Protein AF-A0A0S6XA02-F1 (afdb_monomer_lite)

Structure (mmCIF, N/CA/C/O backbone):
data_AF-A0A0S6XA02-F1
#
_entry.id   AF-A0A0S6XA02-F1
#
loop_
_atom_site.group_PDB
_atom_site.id
_atom_site.type_symbol
_atom_site.label_atom_id
_atom_site.label_alt_id
_atom_site.label_comp_id
_atom_site.label_asym_id
_atom_site.label_entity_id
_atom_site.label_seq_id
_atom_site.pdbx_PDB_ins_code
_atom_site.Cartn_x
_atom_site.Cartn_y
_atom_site.Cartn_z
_atom_site.occupancy
_atom_site.B_iso_or_equiv
_atom_site.auth_seq_id
_atom_site.auth_comp_id
_atom_site.auth_asym_id
_atom_site.auth_atom_id
_atom_site.pdbx_PDB_model_num
ATOM 1 N N . MET A 1 1 ? 25.444 -24.408 20.834 1.00 37.69 1 MET A N 1
ATOM 2 C CA . MET A 1 1 ? 25.645 -23.485 19.698 1.00 37.69 1 MET A CA 1
ATOM 3 C C . MET A 1 1 ? 24.433 -23.598 18.796 1.00 37.69 1 MET A C 1
ATOM 5 O O . MET A 1 1 ? 24.347 -24.532 18.015 1.00 37.69 1 MET A O 1
ATOM 9 N N . THR A 1 2 ? 23.459 -22.716 18.973 1.00 39.09 2 THR A N 1
ATOM 10 C CA . THR A 1 2 ? 22.322 -22.563 18.062 1.00 39.09 2 THR A CA 1
ATOM 11 C C . THR A 1 2 ? 22.781 -21.624 16.956 1.00 39.09 2 THR A C 1
ATOM 13 O O . THR A 1 2 ? 23.058 -20.455 17.209 1.00 39.09 2 THR A O 1
ATOM 16 N N . THR A 1 3 ? 22.950 -22.144 15.745 1.00 41.34 3 THR A N 1
ATOM 17 C CA . THR A 1 3 ? 23.203 -21.323 14.562 1.00 41.34 3 THR A CA 1
ATOM 18 C C . THR A 1 3 ? 21.947 -20.506 14.289 1.00 41.34 3 THR A C 1
ATOM 20 O O . THR A 1 3 ? 20.919 -21.066 13.910 1.00 41.34 3 THR A O 1
ATOM 23 N N . ALA A 1 4 ? 22.010 -19.194 14.512 1.00 45.28 4 ALA A N 1
ATOM 24 C CA . ALA A 1 4 ? 21.022 -18.279 13.969 1.00 45.28 4 ALA A CA 1
ATOM 25 C C . ALA A 1 4 ? 21.099 -18.392 12.441 1.00 45.28 4 ALA A C 1
ATOM 27 O O . ALA A 1 4 ? 22.089 -17.987 11.835 1.00 45.28 4 ALA A O 1
ATOM 28 N N . SER A 1 5 ? 20.096 -19.020 11.826 1.00 49.47 5 SER A N 1
ATOM 29 C CA . SER A 1 5 ? 19.879 -18.891 10.389 1.00 49.47 5 SER A CA 1
ATOM 30 C C . SER A 1 5 ? 19.619 -17.410 10.137 1.00 49.47 5 SER A C 1
ATOM 32 O O . SER A 1 5 ? 18.671 -16.847 10.687 1.00 49.47 5 SER A O 1
ATOM 34 N N . SER A 1 6 ? 20.501 -16.748 9.390 1.00 51.16 6 SER A N 1
ATOM 35 C CA . SER A 1 6 ? 20.210 -15.420 8.868 1.00 51.16 6 SER A CA 1
ATOM 36 C C . SER A 1 6 ? 19.091 -15.587 7.845 1.00 51.16 6 SER A C 1
ATOM 38 O O . SER A 1 6 ? 19.357 -15.862 6.678 1.00 51.16 6 SER A O 1
ATOM 40 N N . VAL A 1 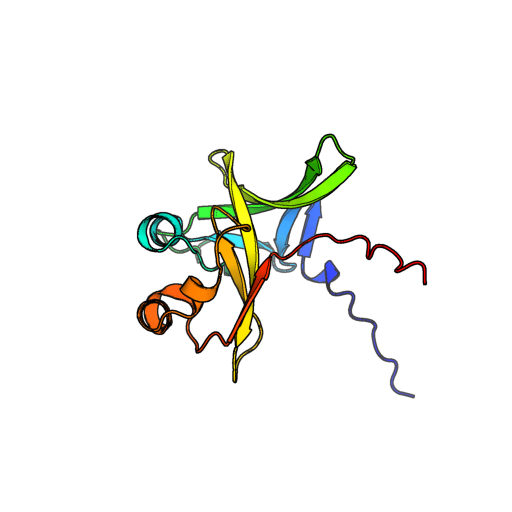7 ? 17.841 -15.496 8.290 1.00 53.66 7 VAL A N 1
ATOM 41 C CA . VAL A 1 7 ? 16.699 -15.413 7.382 1.00 53.66 7 VAL A CA 1
ATOM 42 C C . VAL A 1 7 ? 16.860 -14.095 6.636 1.00 53.66 7 VAL A C 1
ATOM 44 O O . VAL A 1 7 ? 16.726 -13.019 7.223 1.00 53.66 7 VAL A O 1
ATOM 47 N N . ASN A 1 8 ? 17.233 -14.165 5.362 1.00 71.88 8 ASN A N 1
ATOM 48 C CA . ASN A 1 8 ? 17.256 -12.986 4.520 1.00 71.88 8 ASN A CA 1
ATOM 49 C C . ASN A 1 8 ? 15.804 -12.657 4.170 1.00 71.88 8 ASN A C 1
ATOM 51 O O . ASN A 1 8 ? 15.158 -13.399 3.437 1.00 71.88 8 ASN A O 1
ATOM 55 N N . GLY A 1 9 ? 15.286 -11.542 4.688 1.00 71.81 9 GLY A N 1
ATOM 56 C CA . GLY A 1 9 ? 13.902 -11.127 4.446 1.00 71.81 9 GLY A CA 1
ATOM 57 C C . GLY A 1 9 ? 13.542 -11.003 2.959 1.00 71.81 9 GLY A C 1
ATOM 58 O O . GLY A 1 9 ? 12.372 -11.130 2.608 1.00 71.81 9 GLY A O 1
ATOM 59 N N . ALA A 1 10 ? 14.534 -10.813 2.081 1.00 78.25 10 ALA A N 1
ATOM 60 C CA . ALA A 1 10 ? 14.335 -10.776 0.637 1.00 78.25 10 ALA A CA 1
ATOM 61 C C . ALA A 1 10 ? 13.921 -12.133 0.037 1.00 78.25 10 ALA A C 1
ATOM 63 O O . ALA A 1 10 ? 13.247 -12.145 -0.984 1.00 78.25 10 ALA A O 1
ATOM 64 N N . GLU A 1 11 ? 14.254 -13.265 0.670 1.00 85.88 11 GLU A N 1
ATOM 65 C CA . GLU A 1 11 ? 13.891 -14.609 0.178 1.00 85.88 11 GLU A CA 1
ATOM 66 C C . GLU A 1 11 ? 12.379 -14.868 0.210 1.00 85.88 11 GLU A C 1
ATOM 68 O O . GLU A 1 11 ? 11.894 -15.789 -0.441 1.00 85.88 11 GLU A O 1
ATOM 73 N N . HIS A 1 12 ? 11.620 -14.037 0.930 1.00 89.81 12 HIS A N 1
ATOM 74 C CA . HIS A 1 12 ? 10.160 -14.090 0.957 1.00 89.81 12 HIS A CA 1
ATOM 75 C C . HIS A 1 12 ? 9.495 -13.405 -0.243 1.00 89.81 12 HIS A C 1
ATOM 77 O O . HIS A 1 12 ? 8.267 -13.427 -0.340 1.00 89.81 12 HIS A O 1
ATOM 83 N N . TRP A 1 13 ? 10.273 -12.823 -1.157 1.00 92.19 13 TRP A N 1
ATOM 84 C CA . TRP A 1 13 ? 9.775 -12.022 -2.271 1.00 92.19 13 TRP A CA 1
ATOM 85 C C . TRP A 1 13 ? 10.407 -12.456 -3.592 1.00 92.19 13 TRP A C 1
ATOM 87 O O . TRP A 1 13 ? 11.588 -12.787 -3.660 1.00 92.19 13 TRP A O 1
ATOM 97 N N . THR A 1 14 ? 9.625 -12.430 -4.669 1.00 93.62 14 THR A N 1
ATOM 98 C CA . THR A 1 14 ? 10.126 -12.643 -6.030 1.00 93.62 14 THR A CA 1
ATOM 99 C C . THR A 1 14 ? 10.248 -11.303 -6.740 1.00 93.62 14 THR A C 1
ATOM 101 O O . THR A 1 14 ? 9.287 -10.530 -6.804 1.00 93.62 14 THR A O 1
ATOM 104 N N . ALA A 1 15 ? 11.438 -11.039 -7.282 1.00 91.12 15 ALA A N 1
ATOM 105 C CA . ALA A 1 15 ? 11.748 -9.801 -7.977 1.00 91.12 15 ALA A CA 1
ATOM 106 C C . ALA A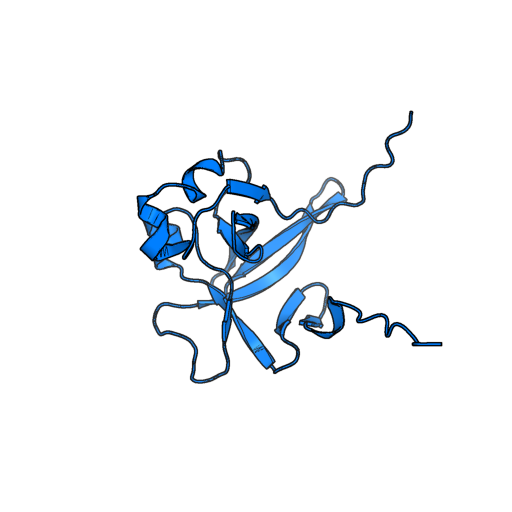 1 15 ? 12.536 -10.043 -9.270 1.00 91.12 15 ALA A C 1
ATOM 108 O O . ALA A 1 15 ? 13.355 -10.958 -9.346 1.00 91.12 15 ALA A O 1
ATOM 109 N N . ILE A 1 16 ? 12.303 -9.194 -10.268 1.00 89.06 16 ILE A N 1
ATOM 110 C CA . ILE A 1 16 ? 13.058 -9.113 -11.524 1.00 89.06 16 ILE A CA 1
ATOM 111 C C . ILE A 1 16 ? 13.272 -7.636 -11.857 1.00 89.06 16 ILE A C 1
ATOM 113 O O . ILE A 1 16 ? 12.378 -6.832 -11.612 1.00 89.06 16 ILE A O 1
ATOM 117 N N . ASP A 1 17 ? 14.455 -7.261 -12.348 1.00 86.88 17 ASP A N 1
ATOM 118 C CA . ASP A 1 17 ? 14.773 -5.894 -12.796 1.00 86.88 17 ASP A CA 1
ATOM 119 C C . ASP A 1 17 ? 14.277 -4.784 -11.840 1.00 86.88 17 ASP A C 1
ATOM 121 O O . ASP A 1 17 ? 13.563 -3.860 -12.225 1.00 86.88 17 ASP A O 1
ATOM 125 N N . HIS A 1 18 ? 14.632 -4.896 -10.552 1.00 87.00 18 HIS A N 1
ATOM 126 C CA . HIS A 1 18 ? 14.249 -3.959 -9.478 1.00 87.00 18 HIS A CA 1
ATOM 127 C C . HIS A 1 18 ? 12.741 -3.841 -9.197 1.00 87.00 18 HIS A C 1
ATOM 129 O O . HIS A 1 18 ? 12.304 -2.872 -8.568 1.00 87.00 18 HIS A O 1
ATOM 135 N N . THR A 1 19 ? 11.963 -4.832 -9.632 1.00 91.25 19 THR A N 1
ATOM 136 C CA . THR A 1 19 ? 10.514 -4.903 -9.452 1.00 91.25 19 THR A CA 1
ATOM 137 C C 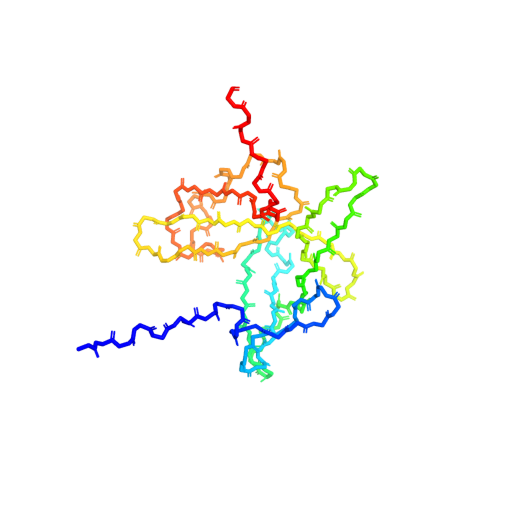. THR A 1 19 ? 10.120 -6.174 -8.710 1.00 91.25 19 THR A C 1
ATOM 139 O O . THR A 1 19 ? 10.410 -7.275 -9.168 1.00 91.25 19 THR A O 1
ATOM 142 N N . VAL A 1 20 ? 9.431 -6.029 -7.580 1.00 94.38 20 VAL A N 1
ATOM 143 C CA . VAL A 1 20 ? 8.788 -7.120 -6.836 1.00 94.38 20 VAL A CA 1
ATOM 144 C C . VAL A 1 20 ? 7.370 -7.305 -7.363 1.00 94.38 20 VAL A C 1
ATOM 146 O O . VAL A 1 20 ? 6.618 -6.334 -7.463 1.00 94.38 20 VAL A O 1
ATOM 149 N N . PHE A 1 21 ? 6.991 -8.544 -7.671 1.00 93.50 21 PHE A N 1
ATOM 150 C CA . PHE A 1 21 ? 5.685 -8.853 -8.272 1.00 93.50 21 PHE A CA 1
ATOM 151 C C . PHE A 1 21 ? 4.916 -9.978 -7.563 1.00 93.50 21 PHE A C 1
ATOM 153 O O . PHE A 1 21 ? 3.687 -10.014 -7.643 1.00 93.50 21 PHE A O 1
ATOM 160 N N . THR A 1 22 ? 5.596 -10.851 -6.813 1.00 95.56 22 THR A N 1
ATOM 161 C CA . THR A 1 22 ? 4.962 -11.874 -5.964 1.00 95.56 22 THR A CA 1
ATOM 162 C C . THR A 1 22 ? 5.723 -12.085 -4.657 1.00 95.56 22 THR A C 1
ATOM 164 O O . THR A 1 22 ? 6.876 -11.671 -4.514 1.00 95.56 22 THR A O 1
ATOM 167 N N . ASP A 1 23 ? 5.088 -12.756 -3.697 1.00 94.44 23 ASP A N 1
ATOM 168 C CA . ASP A 1 23 ? 5.801 -13.388 -2.583 1.00 94.44 23 ASP A CA 1
ATOM 169 C C . ASP A 1 23 ? 6.399 -14.753 -2.990 1.00 94.44 23 ASP A C 1
ATOM 171 O O . ASP A 1 23 ? 6.161 -15.259 -4.090 1.00 94.44 23 ASP A O 1
ATOM 175 N N . ALA A 1 24 ? 7.177 -15.367 -2.096 1.00 92.56 24 ALA A N 1
ATOM 176 C CA . ALA A 1 24 ? 7.839 -16.656 -2.322 1.00 92.56 24 ALA A CA 1
ATOM 177 C C . ALA A 1 24 ? 6.881 -17.840 -2.557 1.00 92.56 24 ALA A C 1
ATOM 179 O O . ALA A 1 24 ? 7.315 -18.898 -3.009 1.00 92.56 24 ALA A O 1
ATOM 180 N N . ASN A 1 25 ? 5.586 -17.679 -2.270 1.00 94.56 25 ASN A N 1
ATOM 181 C CA . ASN A 1 25 ? 4.555 -18.681 -2.539 1.00 94.56 25 ASN A CA 1
ATOM 182 C C . ASN A 1 25 ? 3.822 -18.422 -3.868 1.00 94.56 25 ASN A C 1
ATOM 184 O O . ASN A 1 25 ? 2.811 -19.068 -4.139 1.00 94.56 25 ASN A O 1
ATOM 188 N N . ASN A 1 26 ? 4.320 -17.500 -4.701 1.00 94.81 26 ASN A N 1
ATOM 189 C CA . ASN A 1 26 ? 3.679 -17.024 -5.929 1.00 94.81 26 ASN A CA 1
ATOM 190 C C . ASN A 1 26 ? 2.326 -16.328 -5.697 1.00 94.81 26 ASN A C 1
ATOM 192 O O . ASN A 1 26 ? 1.484 -16.297 -6.597 1.00 94.81 26 ASN A O 1
ATOM 196 N N . ASN A 1 27 ? 2.092 -15.758 -4.510 1.00 97.44 27 ASN A N 1
ATOM 197 C CA . ASN A 1 27 ? 0.936 -14.889 -4.321 1.00 97.44 27 ASN A CA 1
ATOM 198 C C . ASN A 1 27 ? 1.219 -13.520 -4.935 1.00 97.44 27 ASN A C 1
ATOM 200 O O . ASN A 1 27 ? 2.286 -12.942 -4.726 1.00 97.44 27 ASN A O 1
ATOM 204 N N . PHE A 1 28 ? 0.234 -12.980 -5.640 1.00 97.50 28 PHE A N 1
ATOM 205 C CA . PHE A 1 28 ? 0.318 -11.670 -6.268 1.00 97.50 28 PHE A CA 1
ATOM 206 C C . PHE A 1 28 ? 0.169 -10.562 -5.244 1.00 97.50 28 PHE A C 1
ATOM 208 O O . PHE A 1 28 ? -0.631 -10.682 -4.316 1.00 97.50 28 PHE A O 1
ATOM 215 N N . LEU A 1 29 ? 0.889 -9.464 -5.449 1.00 97.88 29 LEU A N 1
ATOM 216 C CA . LEU A 1 29 ? 0.676 -8.240 -4.690 1.00 97.88 29 LEU A CA 1
ATOM 217 C C . LEU A 1 29 ? -0.590 -7.542 -5.201 1.00 97.88 29 LEU A C 1
ATOM 219 O O . LEU A 1 29 ? -0.815 -7.433 -6.408 1.00 97.88 29 LEU A O 1
ATOM 223 N N . ILE A 1 30 ? -1.424 -7.081 -4.273 1.00 98.00 30 ILE A N 1
ATOM 224 C CA . ILE A 1 30 ? -2.726 -6.489 -4.572 1.00 98.00 30 ILE A CA 1
ATOM 225 C C . ILE A 1 30 ? -2.997 -5.232 -3.745 1.00 98.00 30 ILE A C 1
ATOM 227 O O . ILE A 1 30 ? -2.522 -5.083 -2.612 1.00 98.00 30 ILE A O 1
ATOM 231 N N . TYR A 1 31 ? -3.839 -4.368 -4.305 1.00 98.19 31 TYR A N 1
ATOM 232 C CA . TYR A 1 31 ? -4.410 -3.196 -3.646 1.00 98.19 31 TYR A CA 1
ATOM 233 C C . TYR A 1 31 ? -5.895 -3.033 -4.009 1.00 98.19 31 TYR A C 1
ATOM 235 O O . TYR A 1 31 ? -6.418 -3.782 -4.828 1.00 98.19 31 TYR A O 1
ATOM 243 N N . TYR A 1 32 ? -6.583 -2.081 -3.381 1.00 97.62 32 TYR A N 1
ATOM 244 C CA . TYR A 1 32 ? -8.018 -1.838 -3.521 1.00 97.62 32 TYR A CA 1
ATOM 245 C C . TYR A 1 32 ? -8.249 -0.407 -4.042 1.00 97.62 32 TYR A C 1
ATOM 247 O O . TYR A 1 32 ? -8.286 0.523 -3.224 1.00 97.62 32 TYR A O 1
ATOM 255 N N . PRO A 1 33 ? -8.399 -0.204 -5.366 1.00 96.81 33 PRO A N 1
ATOM 256 C CA . PRO A 1 33 ? -8.532 1.125 -5.972 1.00 96.81 33 PRO A CA 1
ATOM 257 C C . PRO A 1 33 ? -9.678 1.942 -5.368 1.00 96.81 33 PRO A C 1
ATOM 259 O O . PRO A 1 33 ? -9.454 3.085 -4.979 1.00 96.81 33 PRO A O 1
ATOM 262 N N . ASP A 1 34 ? -10.842 1.323 -5.136 1.00 96.25 34 ASP A N 1
ATOM 263 C CA . ASP A 1 34 ? -11.999 1.988 -4.522 1.00 96.25 34 ASP A CA 1
ATOM 264 C C . ASP A 1 34 ? -11.639 2.669 -3.193 1.00 96.25 34 ASP A C 1
ATOM 266 O O . ASP A 1 34 ? -12.075 3.782 -2.915 1.00 96.25 34 ASP A O 1
ATOM 270 N N . THR A 1 35 ? -10.802 2.032 -2.365 1.00 95.88 35 THR A N 1
ATOM 271 C CA . THR A 1 35 ? -10.394 2.620 -1.078 1.00 95.88 35 THR A CA 1
ATOM 272 C C . THR A 1 35 ? -9.416 3.776 -1.240 1.00 95.88 35 THR A C 1
ATOM 274 O O . THR A 1 35 ? -9.461 4.719 -0.452 1.00 95.88 35 THR A O 1
ATOM 277 N N . VAL A 1 36 ? -8.584 3.757 -2.286 1.00 95.31 36 VAL A N 1
ATOM 278 C CA . VAL A 1 36 ? -7.745 4.912 -2.612 1.00 95.31 36 VAL A CA 1
ATOM 279 C C . VAL A 1 36 ? -8.613 6.081 -3.068 1.00 95.31 36 VAL A C 1
ATOM 281 O O . VAL A 1 36 ? -8.365 7.212 -2.660 1.00 95.31 36 VAL A O 1
ATOM 284 N N . ASP A 1 37 ? -9.637 5.831 -3.878 1.00 94.75 37 ASP A N 1
ATOM 285 C CA . ASP A 1 37 ? -10.505 6.889 -4.396 1.00 94.75 37 ASP A CA 1
ATOM 286 C C . ASP A 1 37 ? -11.430 7.475 -3.324 1.00 94.75 37 ASP A C 1
ATOM 288 O O . ASP A 1 37 ? -11.629 8.688 -3.280 1.00 94.75 37 ASP A O 1
ATOM 292 N N . LEU A 1 38 ? -11.955 6.635 -2.429 1.00 95.00 38 LEU A N 1
ATOM 293 C CA . LEU A 1 38 ? -12.859 7.051 -1.353 1.00 95.00 38 LEU A CA 1
ATOM 294 C C . LEU A 1 38 ? -12.127 7.661 -0.152 1.00 95.00 38 LEU A C 1
ATOM 296 O O . LEU A 1 38 ? -12.629 8.610 0.447 1.00 95.00 38 LEU A O 1
ATOM 300 N N . TYR A 1 39 ? -10.972 7.105 0.224 1.00 94.94 39 TYR A N 1
ATOM 301 C CA . TYR A 1 39 ? -10.299 7.422 1.490 1.00 94.94 39 TYR A CA 1
ATOM 302 C C . TYR A 1 39 ? -8.860 7.906 1.326 1.00 94.94 39 TYR A C 1
ATOM 304 O O . TYR A 1 39 ? -8.225 8.248 2.316 1.00 94.94 39 TYR A O 1
ATOM 312 N N . GLY A 1 40 ? -8.311 7.912 0.111 1.00 94.50 40 GLY A N 1
ATOM 313 C CA . GLY A 1 40 ? -6.922 8.306 -0.142 1.00 94.50 40 GLY A CA 1
ATOM 314 C C . GLY A 1 40 ? -5.878 7.244 0.214 1.00 94.50 40 GLY A C 1
ATOM 315 O O . GLY A 1 40 ? -4.688 7.479 0.003 1.00 94.50 40 GLY A O 1
ATOM 316 N N . VAL A 1 41 ? -6.294 6.078 0.725 1.00 97.06 41 VAL A N 1
ATOM 317 C CA . VAL A 1 41 ? -5.396 5.016 1.196 1.00 97.06 41 VAL A CA 1
ATOM 318 C C . VAL A 1 41 ? -5.953 3.623 0.909 1.00 97.06 41 VAL A C 1
ATOM 320 O O . VAL A 1 41 ? -7.129 3.347 1.134 1.00 97.06 41 VAL A O 1
ATOM 323 N N . SER A 1 42 ? -5.083 2.717 0.464 1.00 97.81 42 SER A N 1
ATOM 324 C CA . SER A 1 42 ? -5.399 1.299 0.282 1.00 97.81 42 SER A CA 1
ATOM 325 C C . SER A 1 42 ? -4.522 0.402 1.137 1.00 97.81 42 SER A C 1
ATOM 327 O O . SER A 1 42 ? -3.336 0.652 1.337 1.00 97.81 42 SER A O 1
ATOM 329 N N . ARG A 1 43 ? -5.092 -0.731 1.552 1.00 97.12 43 ARG A N 1
ATOM 330 C CA . ARG A 1 43 ? -4.320 -1.878 2.046 1.00 97.12 43 ARG A CA 1
ATOM 331 C C . ARG A 1 43 ? -3.399 -2.396 0.943 1.00 97.12 43 ARG A C 1
ATOM 333 O O . ARG A 1 43 ? -3.848 -2.545 -0.192 1.00 97.12 43 ARG A O 1
ATOM 340 N N . PHE A 1 44 ? -2.173 -2.752 1.304 1.00 97.31 44 PHE A N 1
ATOM 341 C CA . PHE A 1 44 ? -1.289 -3.561 0.472 1.00 97.31 44 PHE A CA 1
ATOM 342 C C . PHE A 1 44 ? -1.280 -4.997 1.003 1.00 97.31 44 PHE A C 1
ATOM 344 O O . PHE A 1 44 ? -1.101 -5.217 2.203 1.00 97.31 44 PHE A O 1
ATOM 351 N N . ARG A 1 45 ? -1.542 -5.985 0.144 1.00 96.12 45 ARG A N 1
ATOM 352 C CA . ARG A 1 45 ? -1.614 -7.404 0.538 1.00 96.12 45 ARG A CA 1
ATOM 353 C C . ARG A 1 45 ? -1.008 -8.304 -0.528 1.00 96.12 45 ARG A C 1
ATOM 355 O O . ARG A 1 45 ? -0.809 -7.862 -1.652 1.00 96.12 45 ARG A O 1
ATOM 362 N N . SER A 1 46 ? -0.788 -9.570 -0.182 1.00 96.44 46 SER A N 1
ATOM 363 C CA . SER A 1 46 ? -0.608 -10.640 -1.160 1.00 96.44 46 SER A CA 1
ATOM 364 C C . SER A 1 46 ? -1.827 -11.570 -1.192 1.00 96.44 46 SER A C 1
ATOM 366 O O . SER A 1 46 ? -2.519 -11.735 -0.182 1.00 96.44 46 SER A O 1
ATOM 368 N N . ALA A 1 47 ? -2.132 -12.141 -2.358 1.00 97.56 47 ALA A N 1
ATOM 369 C CA . ALA A 1 47 ? -3.204 -13.119 -2.535 1.00 97.56 47 ALA A CA 1
ATOM 370 C C . ALA A 1 47 ? -2.865 -14.160 -3.612 1.00 97.56 47 ALA A C 1
ATOM 372 O O . ALA A 1 47 ? -2.297 -13.839 -4.657 1.00 97.56 47 ALA A O 1
ATOM 373 N N . ALA A 1 48 ? -3.239 -15.415 -3.362 1.00 97.44 48 ALA A N 1
ATOM 374 C CA . ALA A 1 48 ? -3.055 -16.505 -4.314 1.00 97.44 48 ALA A CA 1
ATOM 375 C C . ALA A 1 48 ? -3.968 -16.343 -5.536 1.00 97.44 48 ALA A C 1
ATOM 377 O O . ALA A 1 48 ? -5.060 -15.765 -5.450 1.00 97.44 48 ALA A O 1
ATOM 378 N N . TRP A 1 49 ? -3.564 -16.937 -6.661 1.00 94.31 49 TRP A N 1
ATOM 379 C CA . TRP A 1 49 ? -4.432 -17.050 -7.831 1.00 94.31 49 TRP A CA 1
ATOM 380 C C . TRP A 1 49 ? -5.773 -17.705 -7.461 1.00 94.31 49 TRP A C 1
ATOM 382 O O . TRP A 1 49 ? -5.817 -18.692 -6.729 1.00 94.31 49 TRP A O 1
ATOM 392 N N . GLY A 1 50 ? -6.879 -17.138 -7.944 1.00 95.75 50 GLY A N 1
ATOM 393 C CA . GLY A 1 50 ? -8.236 -17.589 -7.607 1.00 95.75 50 GLY A CA 1
ATOM 394 C C . GLY A 1 50 ? -8.752 -17.156 -6.226 1.00 95.75 50 GLY A C 1
ATOM 395 O O . GLY A 1 50 ? -9.919 -17.389 -5.932 1.00 95.75 50 GLY A O 1
ATOM 396 N N . SER A 1 51 ? -7.929 -16.499 -5.399 1.00 97.12 51 SER A N 1
ATOM 397 C CA . SER A 1 51 ? -8.334 -15.895 -4.112 1.00 97.12 51 SER A CA 1
ATOM 398 C C . SER A 1 51 ? -8.229 -14.363 -4.100 1.00 97.12 51 SER A C 1
ATOM 400 O O . SER A 1 51 ? -8.388 -13.738 -3.051 1.00 97.12 51 SER A O 1
ATOM 402 N N . ILE A 1 52 ? -7.951 -13.748 -5.252 1.00 97.44 52 ILE A N 1
ATOM 403 C CA . ILE A 1 52 ? -7.907 -12.290 -5.407 1.00 97.44 52 ILE A CA 1
ATOM 404 C C . ILE A 1 52 ? -9.346 -11.750 -5.324 1.00 97.44 52 ILE A C 1
ATOM 406 O O . ILE A 1 52 ? -10.199 -12.196 -6.096 1.00 97.44 52 ILE A O 1
ATOM 410 N N . PRO A 1 53 ? -9.652 -10.814 -4.404 1.00 96.75 53 PRO A N 1
ATOM 411 C CA . PRO A 1 53 ? -10.977 -10.203 -4.328 1.00 96.75 53 PRO A CA 1
ATOM 412 C C . PRO A 1 53 ? -11.348 -9.466 -5.618 1.00 96.75 53 PRO A C 1
ATOM 414 O O . PRO A 1 53 ? -10.498 -8.830 -6.228 1.00 96.75 53 PRO A O 1
ATOM 417 N N . LEU A 1 54 ? -12.633 -9.470 -5.986 1.00 96.00 54 LEU A N 1
ATOM 418 C CA . LEU A 1 54 ? -13.121 -8.798 -7.203 1.00 96.00 54 LEU A CA 1
ATOM 419 C C . LEU A 1 54 ? -12.879 -7.281 -7.215 1.00 96.00 54 LEU A C 1
ATOM 421 O O . LEU A 1 54 ? -12.821 -6.683 -8.280 1.00 96.00 54 LEU A O 1
ATOM 425 N N . THR A 1 55 ? -12.763 -6.665 -6.038 1.00 95.56 55 THR A N 1
ATOM 426 C CA . THR A 1 55 ? -12.499 -5.228 -5.874 1.00 95.56 55 THR A CA 1
ATOM 427 C C . THR A 1 55 ? -11.009 -4.902 -5.767 1.00 95.56 55 THR A C 1
ATOM 429 O O . THR A 1 55 ? -10.654 -3.769 -5.450 1.00 95.56 55 THR A O 1
ATOM 432 N N . ALA A 1 56 ? -10.132 -5.893 -5.949 1.00 97.44 56 ALA A N 1
ATOM 433 C CA . ALA A 1 56 ? -8.693 -5.716 -5.865 1.00 97.44 56 ALA A CA 1
ATOM 434 C C . ALA A 1 56 ? -8.049 -5.744 -7.254 1.00 97.44 56 ALA A C 1
ATOM 436 O O . ALA A 1 56 ? -8.422 -6.548 -8.106 1.00 97.44 56 ALA A O 1
ATOM 437 N N . ASN A 1 57 ? -7.021 -4.919 -7.430 1.00 97.62 57 ASN A N 1
ATOM 438 C CA . ASN A 1 57 ? -6.184 -4.894 -8.623 1.00 97.62 57 ASN A CA 1
ATOM 439 C C . ASN A 1 57 ? -4.773 -5.390 -8.298 1.00 97.62 57 ASN A C 1
ATOM 441 O O . ASN A 1 57 ? -4.299 -5.270 -7.163 1.00 97.62 57 ASN A O 1
ATOM 445 N N . LEU A 1 58 ? -4.104 -5.934 -9.316 1.00 97.62 58 LEU A N 1
ATOM 446 C CA . LEU A 1 58 ? -2.693 -6.298 -9.242 1.00 97.62 58 LEU A CA 1
ATOM 447 C C . LEU A 1 58 ? -1.824 -5.043 -9.173 1.00 97.62 58 LEU A C 1
ATOM 449 O O . LEU A 1 58 ? -2.129 -4.028 -9.800 1.00 97.62 58 LEU A O 1
ATOM 453 N N . ILE A 1 59 ? -0.725 -5.139 -8.438 1.00 98.00 59 ILE A N 1
ATOM 454 C CA . ILE A 1 59 ? 0.255 -4.065 -8.303 1.00 98.00 59 ILE A CA 1
ATOM 455 C C . ILE A 1 59 ? 1.659 -4.654 -8.196 1.00 98.00 59 ILE A C 1
ATOM 457 O O . ILE A 1 59 ? 1.821 -5.801 -7.794 1.00 98.00 59 ILE A O 1
ATOM 461 N N . THR A 1 60 ? 2.686 -3.894 -8.548 1.00 96.81 60 THR A N 1
ATOM 462 C CA . THR A 1 60 ? 4.090 -4.273 -8.340 1.00 96.81 60 THR A CA 1
ATOM 463 C C . THR A 1 60 ? 4.802 -3.213 -7.521 1.00 96.81 60 THR A C 1
ATOM 465 O O . THR A 1 60 ? 4.389 -2.060 -7.535 1.00 96.81 60 THR A O 1
ATOM 468 N N . LEU A 1 61 ? 5.879 -3.570 -6.820 1.00 95.06 61 LEU A N 1
ATOM 469 C CA . LEU A 1 61 ? 6.754 -2.595 -6.163 1.00 95.06 61 LEU A CA 1
ATOM 470 C C . LEU A 1 61 ? 8.025 -2.425 -6.988 1.00 95.06 61 LEU A C 1
ATOM 472 O O . LEU A 1 61 ? 8.802 -3.367 -7.104 1.00 95.06 61 LEU A O 1
ATOM 476 N N . SER A 1 62 ? 8.255 -1.235 -7.525 1.00 92.38 62 SER A N 1
ATOM 477 C CA . SER A 1 62 ? 9.391 -0.934 -8.392 1.00 92.38 62 SER A CA 1
ATOM 478 C C . SER A 1 62 ? 10.223 0.204 -7.824 1.00 92.38 62 SER A C 1
ATOM 480 O O . SER A 1 62 ? 9.701 1.178 -7.278 1.00 92.38 62 SER A O 1
ATOM 482 N N . THR A 1 63 ? 11.539 0.097 -7.977 1.00 90.00 63 THR A N 1
ATOM 483 C CA . THR A 1 63 ? 12.441 1.214 -7.683 1.00 90.00 63 THR A CA 1
ATOM 484 C C . THR A 1 63 ? 12.481 2.165 -8.872 1.00 90.00 63 THR A C 1
ATOM 486 O O . THR A 1 63 ? 12.771 1.745 -9.990 1.00 90.00 63 THR A O 1
ATOM 489 N N . VAL A 1 64 ? 12.238 3.452 -8.631 1.00 84.62 64 VAL A N 1
ATOM 490 C CA . VAL A 1 64 ? 12.372 4.507 -9.641 1.00 84.62 64 VAL A CA 1
ATOM 491 C C . VAL A 1 64 ? 13.435 5.496 -9.200 1.00 84.62 64 VAL A C 1
ATOM 493 O O . VAL A 1 64 ? 13.403 5.990 -8.077 1.00 84.62 64 VAL A O 1
ATOM 496 N N . THR A 1 65 ? 14.374 5.801 -10.093 1.00 84.25 65 THR A N 1
ATOM 497 C CA . THR A 1 65 ? 15.438 6.777 -9.844 1.00 84.25 65 THR A CA 1
ATOM 498 C C . THR A 1 65 ? 15.098 8.087 -10.540 1.00 84.25 65 THR A C 1
ATOM 500 O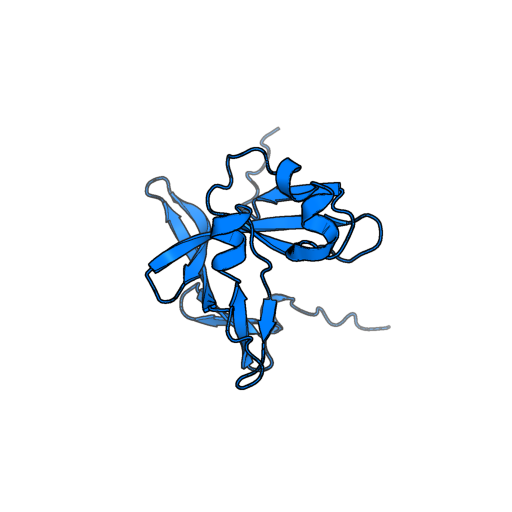 O . THR A 1 65 ? 14.974 8.139 -11.763 1.00 84.25 65 THR A O 1
ATOM 503 N N . GLY A 1 66 ? 14.927 9.146 -9.751 1.00 76.00 66 GLY A N 1
ATOM 504 C CA . GLY A 1 66 ? 14.688 10.496 -10.245 1.00 76.00 66 GLY A CA 1
ATOM 505 C C . GLY A 1 66 ? 15.922 11.102 -10.917 1.00 76.00 66 GLY A C 1
ATOM 506 O O . GLY A 1 66 ? 17.049 10.637 -10.748 1.00 76.00 66 GLY A O 1
ATOM 507 N N . ALA A 1 67 ? 15.721 12.198 -11.654 1.00 77.06 67 ALA A N 1
ATOM 508 C CA . ALA A 1 67 ? 16.788 12.894 -12.385 1.00 77.06 67 ALA A CA 1
ATOM 509 C C . ALA A 1 67 ? 17.924 13.423 -11.485 1.00 77.06 67 ALA A C 1
ATOM 511 O O . ALA A 1 67 ? 19.043 13.628 -11.945 1.00 77.06 67 ALA A O 1
ATOM 512 N N . ASN A 1 68 ? 17.646 13.630 -10.197 1.00 79.06 68 ASN A N 1
ATOM 513 C CA . ASN A 1 68 ? 18.616 14.027 -9.177 1.00 79.06 68 ASN A CA 1
ATOM 514 C C . ASN A 1 68 ? 19.394 12.837 -8.571 1.00 79.06 68 ASN A C 1
ATOM 516 O O . ASN A 1 68 ? 20.145 13.029 -7.618 1.00 79.06 68 ASN A O 1
ATOM 520 N N . GLY A 1 69 ? 19.193 11.615 -9.077 1.00 77.50 69 GLY A N 1
ATOM 521 C CA . GLY A 1 69 ? 19.817 10.393 -8.569 1.00 77.50 69 GLY A CA 1
ATOM 522 C C . GLY A 1 69 ? 19.172 9.822 -7.303 1.00 77.50 69 GLY A C 1
ATOM 523 O O . GLY A 1 69 ? 19.662 8.828 -6.775 1.00 77.50 69 GLY A O 1
ATOM 524 N N . THR A 1 70 ? 18.083 10.413 -6.801 1.00 80.31 70 THR A N 1
ATOM 525 C CA . THR A 1 70 ? 17.340 9.863 -5.660 1.00 80.31 70 THR A CA 1
ATOM 526 C C . THR A 1 70 ? 16.453 8.710 -6.119 1.00 80.31 70 THR A C 1
ATOM 528 O O . THR A 1 70 ? 15.646 8.878 -7.033 1.00 80.31 70 THR A O 1
ATOM 531 N N . SER A 1 71 ? 16.581 7.548 -5.478 1.00 83.62 71 SER A N 1
ATOM 532 C CA . SER A 1 71 ? 15.702 6.402 -5.716 1.00 83.62 71 SER A CA 1
ATOM 533 C C . SER A 1 71 ? 14.510 6.416 -4.760 1.00 83.62 71 SER A C 1
ATOM 535 O O . SER A 1 71 ? 14.651 6.720 -3.579 1.00 83.62 71 SER A O 1
ATOM 537 N N . ALA A 1 72 ? 13.335 6.062 -5.270 1.00 84.44 72 ALA A N 1
ATOM 538 C CA . ALA A 1 72 ? 12.099 5.921 -4.514 1.00 84.44 72 ALA A CA 1
ATOM 539 C C . ALA A 1 72 ? 11.461 4.559 -4.803 1.00 84.44 72 ALA A C 1
ATOM 541 O O . ALA A 1 72 ? 11.595 4.027 -5.906 1.00 84.44 72 ALA A O 1
ATOM 542 N N . LEU A 1 73 ? 10.762 4.000 -3.814 1.00 90.69 73 LEU A N 1
ATOM 543 C CA . LEU A 1 73 ? 9.910 2.833 -4.022 1.00 90.69 73 LEU A CA 1
ATOM 544 C C . LEU A 1 73 ? 8.529 3.315 -4.448 1.00 90.69 73 LEU A C 1
ATOM 546 O O . LEU A 1 73 ? 7.895 4.076 -3.720 1.00 90.69 73 LEU A O 1
ATOM 550 N N . LEU A 1 74 ? 8.063 2.855 -5.602 1.00 93.12 74 LEU A N 1
ATOM 551 C CA . LEU A 1 74 ? 6.712 3.104 -6.083 1.00 93.12 74 LEU A CA 1
ATOM 552 C C . LEU A 1 74 ? 5.963 1.790 -6.221 1.00 93.12 74 LEU A C 1
ATOM 554 O O . LEU A 1 74 ? 6.536 0.767 -6.589 1.00 93.12 74 LEU A O 1
ATOM 558 N N . ALA A 1 75 ? 4.669 1.838 -5.947 1.00 96.19 75 ALA A N 1
ATOM 559 C CA . ALA A 1 75 ? 3.751 0.768 -6.268 1.00 96.19 75 ALA A CA 1
ATOM 560 C C . ALA A 1 75 ? 3.061 1.112 -7.596 1.00 96.19 75 ALA A C 1
ATOM 562 O O . ALA A 1 75 ? 2.453 2.173 -7.673 1.00 96.19 75 ALA A O 1
ATOM 563 N N . VAL A 1 76 ? 3.177 0.275 -8.627 1.00 96.06 76 VAL A N 1
ATOM 564 C CA . VAL A 1 76 ? 2.665 0.558 -9.983 1.00 96.06 76 VAL A CA 1
ATOM 565 C C . VAL A 1 76 ? 1.658 -0.506 -10.389 1.00 96.06 76 VAL A C 1
ATOM 567 O O . VAL A 1 76 ? 1.950 -1.700 -10.299 1.00 96.06 76 VAL A O 1
ATOM 570 N N . ASP A 1 77 ? 0.462 -0.088 -10.791 1.00 96.00 77 ASP A N 1
ATOM 571 C CA . ASP A 1 77 ? -0.591 -1.008 -11.213 1.00 96.00 77 ASP A CA 1
ATOM 572 C C . ASP A 1 77 ? -0.569 -1.291 -12.726 1.00 96.00 77 ASP A C 1
ATOM 574 O O . ASP A 1 77 ? 0.220 -0.737 -13.494 1.00 96.00 77 ASP A O 1
ATOM 578 N N . THR A 1 78 ? -1.456 -2.179 -13.178 1.00 92.12 78 THR A N 1
ATOM 579 C CA . THR A 1 78 ? -1.549 -2.584 -1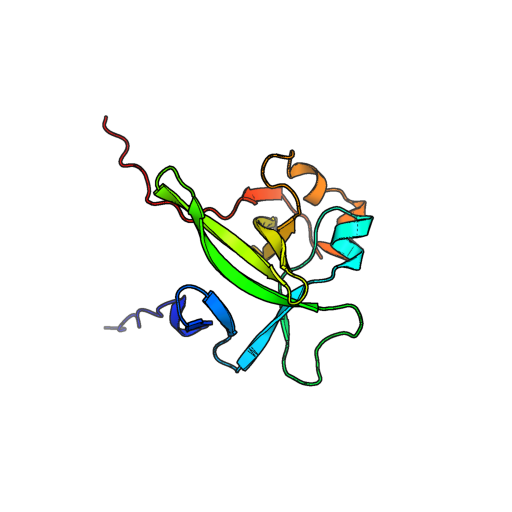4.590 1.00 92.12 78 THR A CA 1
ATOM 580 C C . THR A 1 78 ? -2.093 -1.501 -15.528 1.00 92.12 78 THR A C 1
ATOM 582 O O . THR A 1 78 ? -2.063 -1.688 -16.743 1.00 92.12 78 THR A O 1
ATOM 585 N N . GLN A 1 79 ? -2.624 -0.401 -14.990 1.00 93.69 79 GLN A N 1
ATOM 586 C CA . GLN A 1 79 ? -3.134 0.751 -15.742 1.00 93.69 79 GLN A CA 1
ATOM 587 C C . GLN A 1 79 ? -2.077 1.860 -15.866 1.00 93.69 79 GLN A C 1
ATOM 589 O O . GLN A 1 79 ? -2.255 2.788 -16.653 1.00 93.69 79 GLN A O 1
ATOM 594 N N . GLY A 1 80 ? -0.958 1.735 -15.145 1.00 91.38 80 GLY A N 1
ATOM 595 C CA . GLY A 1 80 ? 0.111 2.727 -15.097 1.00 91.38 80 GLY A CA 1
ATOM 596 C C . GLY A 1 80 ? -0.075 3.771 -13.997 1.00 91.38 80 GLY A C 1
ATOM 597 O O . GLY A 1 80 ? 0.714 4.717 -13.936 1.00 91.38 80 GLY A O 1
ATOM 598 N N . ASP A 1 81 ? -1.069 3.602 -13.120 1.00 94.69 81 ASP A N 1
ATOM 599 C CA . ASP A 1 81 ? -1.192 4.420 -11.921 1.00 94.69 81 ASP A CA 1
ATOM 600 C C . ASP A 1 81 ? -0.093 4.036 -10.929 1.00 94.69 81 ASP A C 1
ATOM 602 O O . ASP A 1 81 ? 0.260 2.861 -10.776 1.00 94.69 81 ASP A O 1
ATOM 606 N N . TYR A 1 82 ? 0.453 5.040 -10.243 1.00 93.38 82 TYR A N 1
ATOM 607 C CA . TYR A 1 82 ? 1.486 4.839 -9.237 1.00 93.38 82 TYR A CA 1
ATOM 608 C C . TYR A 1 82 ? 1.060 5.374 -7.873 1.00 93.38 82 TYR A C 1
ATOM 610 O O . TYR A 1 82 ? 0.393 6.401 -7.741 1.00 93.38 82 TYR A O 1
ATOM 618 N N . PHE A 1 83 ? 1.500 4.669 -6.839 1.00 95.88 83 PHE A N 1
ATOM 619 C CA . PHE A 1 83 ? 1.210 4.958 -5.446 1.00 95.88 83 PHE A CA 1
ATOM 620 C C . PHE A 1 83 ? 2.484 4.865 -4.616 1.00 95.88 83 PHE A C 1
ATOM 622 O O . PHE A 1 83 ? 3.473 4.237 -5.000 1.00 95.88 83 PHE A O 1
ATOM 629 N N . PHE A 1 84 ? 2.443 5.477 -3.444 1.00 94.50 84 PHE A N 1
ATOM 630 C CA . PHE A 1 84 ? 3.562 5.539 -2.525 1.00 94.50 84 PHE A CA 1
ATOM 631 C C . PHE A 1 84 ? 3.304 4.602 -1.351 1.00 94.50 84 PHE A C 1
ATOM 633 O O . PHE A 1 84 ? 2.292 4.766 -0.659 1.00 94.50 84 PHE A O 1
ATOM 640 N N . PRO A 1 85 ? 4.185 3.618 -1.121 1.00 95.81 85 PRO A N 1
ATOM 641 C CA . PRO A 1 85 ? 4.094 2.780 0.056 1.00 95.81 85 PRO A CA 1
ATOM 642 C C . PRO A 1 85 ? 4.370 3.586 1.326 1.00 95.81 85 PRO A C 1
ATOM 644 O O . PRO A 1 85 ? 5.341 4.340 1.402 1.00 95.81 85 PRO A O 1
ATOM 647 N N . ILE A 1 86 ? 3.532 3.395 2.337 1.00 95.69 86 ILE A N 1
ATOM 648 C CA . ILE A 1 86 ? 3.721 3.921 3.690 1.00 95.69 86 ILE A CA 1
ATOM 649 C C . ILE A 1 86 ? 3.718 2.756 4.673 1.00 95.69 86 ILE A C 1
ATOM 651 O O . ILE A 1 86 ? 2.955 1.798 4.505 1.00 95.69 86 ILE A O 1
ATOM 655 N N . LEU A 1 87 ? 4.565 2.827 5.693 1.00 94.94 87 LEU A N 1
ATOM 656 C CA . LEU A 1 87 ? 4.585 1.868 6.788 1.00 94.94 87 LEU A CA 1
ATOM 657 C C . LEU A 1 87 ? 3.852 2.478 7.977 1.00 94.94 87 LEU A C 1
ATOM 659 O O . LEU A 1 87 ? 4.230 3.547 8.442 1.00 94.94 87 LEU A O 1
ATOM 663 N N . CYS A 1 88 ? 2.829 1.786 8.470 1.00 96.19 88 CYS A N 1
ATOM 664 C CA . CYS A 1 88 ? 2.066 2.232 9.627 1.00 96.19 88 CYS A CA 1
ATOM 665 C C . CYS A 1 88 ? 2.297 1.320 10.832 1.00 96.19 88 CYS A C 1
ATOM 667 O O . CYS A 1 88 ? 2.230 0.088 10.713 1.00 96.19 88 CYS A O 1
ATOM 669 N N . LEU A 1 89 ? 2.535 1.948 11.981 1.00 96.62 89 LEU A N 1
ATOM 670 C CA . LEU A 1 89 ? 2.650 1.331 13.295 1.00 96.62 89 LEU A CA 1
ATOM 671 C C . LEU A 1 89 ? 1.266 1.174 13.932 1.00 96.62 89 LEU A C 1
ATOM 673 O O . LEU A 1 89 ? 0.341 1.945 13.665 1.00 96.62 89 LEU A O 1
ATOM 677 N N . PHE A 1 90 ? 1.130 0.152 14.770 1.00 96.94 90 PHE A N 1
ATOM 678 C CA . PHE A 1 90 ? -0.099 -0.160 15.494 1.00 96.94 90 PHE A CA 1
ATOM 679 C C . PHE A 1 90 ? 0.222 -0.408 16.969 1.00 96.94 90 PHE A C 1
ATOM 681 O O . PHE A 1 90 ? 1.288 -0.939 17.269 1.00 96.94 90 PHE A O 1
ATOM 688 N N . ASP A 1 91 ? -0.714 -0.089 17.868 1.00 92.06 91 ASP A N 1
ATOM 689 C CA . ASP A 1 91 ? -0.537 -0.286 19.320 1.00 92.06 91 ASP A CA 1
ATOM 690 C C . ASP A 1 91 ? -0.248 -1.756 19.694 1.00 92.06 91 ASP A C 1
ATOM 692 O O . ASP A 1 91 ? 0.678 -2.037 20.448 1.00 92.06 91 ASP A O 1
ATOM 696 N N . ASP A 1 92 ? -1.014 -2.699 19.128 1.00 92.12 92 ASP A N 1
ATOM 697 C CA . ASP A 1 92 ? -1.006 -4.123 19.521 1.00 92.12 92 ASP A CA 1
ATOM 698 C C . ASP A 1 92 ? -0.915 -5.093 18.326 1.00 92.12 92 ASP A C 1
ATOM 700 O O . ASP A 1 92 ? -1.218 -6.283 18.437 1.00 92.12 92 ASP A O 1
ATOM 704 N N . LEU A 1 93 ? -0.555 -4.599 17.139 1.00 93.31 93 LEU A N 1
ATOM 705 C CA . LEU A 1 93 ? -0.468 -5.404 15.916 1.00 93.31 93 LEU A CA 1
ATOM 706 C C . LEU A 1 93 ? 0.877 -5.194 15.226 1.00 93.31 93 LEU A C 1
ATOM 708 O O . LEU A 1 93 ? 1.535 -4.175 15.402 1.00 93.31 93 LEU A O 1
ATOM 712 N N . SER A 1 94 ? 1.265 -6.148 14.380 1.00 94.00 94 SER A N 1
ATOM 713 C CA . SER A 1 94 ? 2.400 -5.949 13.480 1.00 94.00 94 SER A CA 1
ATOM 714 C C . SER A 1 94 ? 2.157 -4.768 12.543 1.00 94.00 94 SER A C 1
ATOM 716 O O . SER A 1 94 ? 1.030 -4.551 12.084 1.00 94.00 94 SER A O 1
ATOM 718 N N . ASN A 1 95 ? 3.241 -4.067 12.214 1.00 94.31 95 ASN A N 1
ATOM 719 C CA . ASN A 1 95 ? 3.238 -2.976 11.249 1.00 94.31 95 ASN A CA 1
ATOM 720 C C . ASN A 1 95 ? 2.699 -3.454 9.900 1.00 94.31 95 ASN A C 1
ATOM 722 O O . ASN A 1 95 ? 2.931 -4.596 9.489 1.00 94.31 95 ASN A O 1
ATOM 726 N N . LYS A 1 96 ? 1.992 -2.572 9.198 1.00 95.88 96 LYS A N 1
ATOM 727 C CA . LYS A 1 96 ? 1.382 -2.898 7.906 1.00 95.88 96 LYS A CA 1
ATOM 728 C C . LYS A 1 96 ? 1.756 -1.860 6.867 1.00 95.88 96 LYS A C 1
ATOM 730 O O . LYS A 1 96 ? 1.882 -0.677 7.177 1.00 95.88 96 LYS A O 1
ATOM 735 N N . LEU A 1 97 ? 1.892 -2.331 5.634 1.00 95.50 97 LEU A N 1
ATOM 736 C CA . LEU A 1 97 ? 2.104 -1.481 4.476 1.00 95.50 97 LEU A CA 1
ATOM 737 C C . LEU A 1 97 ? 0.756 -1.033 3.902 1.00 95.50 97 LEU A C 1
ATOM 739 O O . LEU A 1 97 ? -0.172 -1.835 3.750 1.00 95.50 97 LEU A O 1
ATOM 743 N N . PHE A 1 98 ? 0.671 0.242 3.552 1.00 97.62 98 PHE A N 1
ATOM 744 C CA . PHE A 1 98 ? -0.455 0.833 2.836 1.00 97.62 98 PHE A CA 1
ATOM 745 C C . PHE A 1 98 ? 0.053 1.612 1.628 1.00 97.62 98 PHE A C 1
ATOM 747 O O . PHE A 1 98 ? 1.241 1.905 1.531 1.00 97.62 98 PHE A O 1
ATOM 754 N N . LEU A 1 99 ? -0.848 1.937 0.706 1.00 97.50 99 LEU A N 1
ATOM 755 C CA . LEU A 1 99 ? -0.552 2.722 -0.488 1.00 97.50 99 LEU A CA 1
ATOM 756 C C . LEU A 1 99 ? -1.372 4.008 -0.491 1.00 97.50 99 LEU A C 1
ATOM 758 O O . LEU A 1 99 ? -2.582 3.955 -0.269 1.00 97.50 99 LEU A O 1
ATOM 762 N N . VAL A 1 100 ? -0.726 5.136 -0.787 1.00 96.44 100 VAL A N 1
ATOM 763 C CA . VAL A 1 100 ? -1.363 6.459 -0.917 1.00 96.44 100 VAL A CA 1
ATOM 764 C C . VAL A 1 100 ? -0.994 7.125 -2.243 1.00 96.44 100 VAL A C 1
ATOM 766 O O . VAL A 1 100 ? 0.048 6.826 -2.822 1.00 96.44 100 VAL A O 1
ATOM 769 N N . LYS A 1 101 ? -1.817 8.065 -2.726 1.00 91.69 101 LYS A N 1
ATOM 770 C CA . LYS A 1 101 ? -1.516 8.841 -3.950 1.00 91.69 101 LYS A CA 1
ATOM 771 C C . LYS A 1 101 ? -0.457 9.928 -3.738 1.00 91.69 101 LYS A C 1
ATOM 773 O O . LYS A 1 101 ? 0.229 10.295 -4.685 1.00 91.69 101 LYS A O 1
ATOM 778 N N . ASN A 1 102 ? -0.322 10.459 -2.522 1.00 85.06 102 ASN A N 1
ATOM 779 C CA . ASN A 1 102 ? 0.608 11.548 -2.226 1.00 85.06 102 ASN A CA 1
ATOM 780 C C . ASN A 1 102 ? 1.301 11.333 -0.863 1.00 85.06 102 ASN A C 1
ATOM 782 O O . ASN A 1 102 ? 0.632 11.431 0.165 1.00 85.06 102 ASN A O 1
ATOM 786 N N . PRO A 1 103 ? 2.626 11.087 -0.829 1.00 76.31 103 PRO A N 1
ATOM 787 C CA . PRO A 1 103 ? 3.358 10.777 0.396 1.00 76.31 103 PRO A CA 1
ATOM 788 C C . PRO A 1 103 ? 3.757 12.032 1.182 1.00 76.31 103 PRO A C 1
ATOM 790 O O . PRO A 1 103 ? 4.257 11.908 2.292 1.00 76.31 103 PRO A O 1
ATOM 793 N N . THR A 1 104 ? 3.593 13.233 0.610 1.00 74.38 104 THR A N 1
ATOM 794 C CA . THR A 1 104 ? 3.920 14.508 1.273 1.00 74.38 104 THR A CA 1
ATOM 795 C C . THR A 1 104 ? 2.709 15.135 1.956 1.00 74.38 104 THR A C 1
ATOM 797 O O . THR A 1 104 ? 2.803 16.241 2.483 1.00 74.38 104 THR A O 1
ATOM 800 N N . THR A 1 105 ? 1.552 14.477 1.881 1.00 75.56 105 THR A N 1
ATOM 801 C CA . THR A 1 105 ? 0.364 14.877 2.641 1.00 75.56 105 THR A CA 1
ATOM 802 C C . THR A 1 105 ? 0.528 14.401 4.079 1.00 75.56 105 THR A C 1
ATOM 804 O O . THR A 1 105 ? 1.195 13.397 4.319 1.00 75.56 105 THR A O 1
ATOM 807 N N . ASP A 1 106 ? -0.075 15.111 5.029 1.00 86.50 106 ASP A N 1
ATOM 808 C CA . ASP A 1 106 ? -0.140 14.665 6.419 1.00 86.50 106 ASP A CA 1
ATOM 809 C C . ASP A 1 106 ? -0.776 13.266 6.494 1.00 86.50 106 ASP A C 1
ATOM 811 O O . ASP A 1 106 ? -1.959 13.115 6.204 1.00 86.50 106 ASP A O 1
ATOM 815 N N . LEU A 1 107 ? 0.013 12.248 6.854 1.00 92.94 107 LEU A N 1
ATOM 816 C CA . LEU A 1 107 ? -0.422 10.849 6.910 1.00 92.94 107 LEU A CA 1
ATOM 817 C C . LEU A 1 107 ? -1.259 10.526 8.157 1.00 92.94 107 LEU A C 1
ATOM 819 O O . LEU A 1 107 ? -1.759 9.406 8.275 1.00 92.94 107 LEU A O 1
ATOM 823 N N . GLN A 1 108 ? -1.480 11.490 9.058 1.00 90.88 108 GLN A N 1
ATOM 824 C CA . GLN A 1 108 ? -2.306 11.299 10.255 1.00 90.88 108 GLN A CA 1
ATOM 825 C C . GLN A 1 108 ? -3.758 10.926 9.927 1.00 90.88 108 GLN A C 1
ATOM 827 O O . GLN A 1 108 ? -4.412 10.264 10.730 1.00 90.88 108 GLN A O 1
ATOM 832 N N . PHE A 1 109 ? -4.261 11.255 8.728 1.00 93.81 109 PHE A N 1
ATOM 833 C CA . PHE A 1 109 ? -5.606 10.838 8.312 1.00 93.81 109 PHE A CA 1
ATOM 834 C C . PHE A 1 109 ? -5.779 9.311 8.308 1.00 93.81 109 PHE A C 1
ATOM 836 O O . PHE A 1 109 ? -6.888 8.822 8.504 1.00 93.81 109 PHE A O 1
ATOM 843 N N . VAL A 1 110 ? -4.699 8.540 8.117 1.00 95.31 110 VAL A N 1
ATOM 844 C CA . VAL A 1 110 ? -4.749 7.069 8.121 1.00 95.31 110 VAL A CA 1
ATOM 845 C C . VAL A 1 110 ? -5.132 6.534 9.508 1.00 95.31 110 VAL A C 1
ATOM 847 O O . VAL A 1 110 ? -5.717 5.455 9.609 1.00 95.31 110 VAL A O 1
ATOM 850 N N . ALA A 1 111 ? -4.864 7.299 10.571 1.00 94.88 111 ALA A N 1
ATOM 851 C CA . ALA A 1 111 ? -5.248 6.978 11.943 1.00 94.88 111 ALA A CA 1
ATOM 852 C C . ALA A 1 111 ? -6.692 7.378 12.301 1.00 94.88 111 ALA A C 1
ATOM 854 O O . ALA A 1 111 ? -7.132 7.132 13.426 1.00 94.88 111 ALA A O 1
ATOM 855 N N . ASP A 1 112 ? -7.457 7.949 11.363 1.00 95.06 112 ASP A N 1
ATOM 856 C CA . ASP A 1 112 ? -8.850 8.317 11.602 1.00 95.06 112 ASP A CA 1
ATOM 857 C C . ASP A 1 112 ? -9.698 7.094 12.003 1.00 95.06 112 ASP A C 1
ATOM 859 O O . ASP A 1 112 ? -9.638 6.013 11.403 1.00 95.06 112 ASP A O 1
ATOM 863 N N . GLN A 1 113 ? -10.532 7.267 13.033 1.00 94.69 113 GLN A N 1
ATOM 864 C CA . GLN A 1 113 ? -11.347 6.190 13.593 1.00 94.69 113 GLN A CA 1
ATOM 865 C C . GLN A 1 113 ? -12.310 5.572 12.563 1.00 94.69 113 GLN A C 1
ATOM 867 O O . GLN A 1 113 ? -12.613 4.378 12.655 1.00 94.69 113 GLN A O 1
ATOM 872 N N . SER A 1 114 ? -12.770 6.341 11.571 1.00 95.00 114 SER A N 1
ATOM 873 C CA . SER A 1 114 ? -13.637 5.856 10.491 1.00 95.00 114 SER A CA 1
ATOM 874 C C . SER A 1 114 ? -12.942 4.833 9.585 1.00 95.00 114 SER A C 1
ATOM 876 O O . SER A 1 114 ? -13.598 3.935 9.053 1.00 95.00 114 SER A O 1
ATOM 878 N N . LEU A 1 115 ? -11.610 4.884 9.477 1.00 95.88 115 LEU A N 1
ATOM 879 C CA . LEU A 1 115 ? -10.825 3.956 8.661 1.00 95.88 115 LEU A CA 1
ATOM 880 C C . LEU A 1 115 ? -10.503 2.646 9.386 1.00 95.88 115 LEU A C 1
ATOM 882 O O . LEU A 1 115 ? -10.151 1.657 8.732 1.00 95.88 115 LEU A O 1
ATOM 886 N N . ARG A 1 116 ? -10.682 2.590 10.714 1.00 95.12 116 ARG A N 1
ATOM 887 C CA . ARG A 1 116 ? -10.305 1.442 11.557 1.00 95.12 116 ARG A CA 1
ATOM 888 C C . ARG A 1 116 ? -10.884 0.117 11.081 1.00 95.12 116 ARG A C 1
ATOM 890 O O . ARG A 1 116 ? -10.175 -0.885 11.033 1.00 95.12 116 ARG A O 1
ATOM 897 N N . TYR A 1 117 ? -12.168 0.097 10.744 1.00 93.75 117 TYR A N 1
ATOM 898 C CA . TYR A 1 117 ? -12.872 -1.136 10.379 1.00 93.75 117 TYR A CA 1
ATOM 899 C C . TYR A 1 117 ? -12.998 -1.341 8.866 1.00 93.75 117 TYR A C 1
ATOM 901 O O . TYR A 1 117 ? -13.407 -2.416 8.433 1.00 93.75 117 TYR A O 1
ATOM 909 N N . VAL A 1 118 ? -12.618 -0.341 8.065 1.00 93.12 118 VAL A N 1
ATOM 910 C CA . VAL A 1 118 ? -12.745 -0.368 6.599 1.00 93.12 118 VAL A CA 1
ATOM 911 C C . VAL A 1 118 ? -11.395 -0.638 5.934 1.00 93.12 118 VAL A C 1
ATOM 913 O O . VAL A 1 118 ? -11.291 -1.504 5.062 1.00 93.12 118 VAL A O 1
ATOM 916 N N . VAL A 1 119 ? -10.342 0.049 6.387 1.00 95.44 119 VAL A N 1
ATOM 917 C CA . VAL A 1 119 ? -9.017 0.022 5.757 1.00 95.44 119 VAL A CA 1
ATOM 918 C C . VAL A 1 119 ? -7.949 -0.550 6.687 1.00 95.44 119 VAL A C 1
ATOM 920 O O . VAL A 1 119 ? -7.313 -1.544 6.336 1.00 95.44 119 VAL A O 1
ATOM 923 N N . THR A 1 120 ? -7.738 0.019 7.875 1.00 95.94 120 THR A N 1
ATOM 924 C CA . THR A 1 120 ? -6.526 -0.281 8.664 1.00 95.94 120 THR A CA 1
ATOM 925 C C . THR A 1 120 ? -6.617 -1.593 9.449 1.00 95.94 120 THR A C 1
ATOM 927 O O . THR A 1 120 ? -5.620 -2.306 9.632 1.00 95.94 120 THR A O 1
ATOM 930 N N . GLY A 1 121 ? -7.825 -1.963 9.884 1.00 94.94 121 GLY A N 1
ATOM 931 C CA . GLY A 1 121 ? -8.082 -3.164 10.675 1.00 94.94 121 GLY A CA 1
ATOM 932 C C . GLY A 1 121 ? -7.420 -3.133 12.056 1.00 94.94 121 GLY A C 1
ATOM 933 O O . GLY A 1 121 ? -7.045 -4.190 12.557 1.00 94.94 121 GLY A O 1
ATOM 934 N N . GLY A 1 122 ? -7.193 -1.947 12.631 1.00 95.00 122 GLY A N 1
ATOM 935 C CA . GLY A 1 122 ? -6.519 -1.760 13.919 1.00 95.00 122 GLY A CA 1
ATOM 936 C C . GLY A 1 122 ? -6.341 -0.284 14.287 1.00 95.00 122 GLY A C 1
ATOM 937 O O . GLY A 1 122 ? -6.701 0.593 13.505 1.00 95.00 122 GLY A O 1
ATOM 938 N N . VAL A 1 123 ? -5.817 -0.018 15.486 1.00 96.44 123 VAL A N 1
ATOM 939 C CA . VAL A 1 123 ? -5.474 1.345 15.927 1.00 96.44 123 VAL A CA 1
ATOM 940 C C . VAL A 1 123 ? -4.091 1.685 15.389 1.00 96.44 123 VAL A C 1
ATOM 942 O O . VAL A 1 123 ? -3.118 1.046 15.778 1.00 96.44 123 VAL A O 1
ATOM 945 N N . VAL A 1 124 ? -4.041 2.628 14.450 1.00 97.00 124 VAL A N 1
ATOM 946 C CA . VAL A 1 124 ? -2.796 3.154 13.885 1.00 97.00 124 VAL A CA 1
ATOM 947 C C . VAL A 1 124 ? -2.287 4.258 14.799 1.00 97.00 124 VAL A C 1
ATOM 949 O O . VAL A 1 124 ? -3.063 5.126 15.192 1.00 97.00 124 VAL A O 1
ATOM 952 N N . THR A 1 125 ? -0.999 4.225 15.115 1.00 95.50 125 THR A N 1
ATOM 953 C CA . THR A 1 125 ? -0.350 5.228 15.970 1.00 95.50 125 THR A CA 1
ATOM 954 C C . THR A 1 125 ? 0.490 6.215 15.176 1.00 95.50 125 THR A C 1
ATOM 956 O O . THR A 1 125 ? 0.547 7.393 15.514 1.00 95.50 125 THR A O 1
ATOM 959 N N . GLU A 1 126 ? 1.130 5.739 14.112 1.00 94.25 126 GLU A N 1
ATOM 960 C CA . GLU A 1 126 ? 2.065 6.504 13.296 1.00 94.25 126 GLU A CA 1
ATOM 961 C C . GLU A 1 126 ? 2.129 5.893 11.895 1.00 94.25 126 GLU A C 1
ATOM 963 O O . GLU A 1 126 ? 1.985 4.678 11.739 1.00 94.25 126 GLU A O 1
ATOM 968 N N . CYS A 1 127 ? 2.334 6.727 10.879 1.00 94.38 127 CYS A N 1
ATOM 969 C CA . CYS A 1 127 ? 2.575 6.291 9.510 1.00 94.38 127 CYS A CA 1
ATOM 970 C C . CYS A 1 127 ? 3.653 7.162 8.878 1.00 94.38 127 CYS A C 1
ATOM 972 O O . CYS A 1 127 ? 3.537 8.387 8.896 1.00 94.38 127 CYS A O 1
ATOM 974 N N . ASP A 1 128 ? 4.612 6.522 8.216 1.00 92.25 128 ASP A N 1
ATOM 975 C CA . ASP A 1 128 ? 5.696 7.197 7.509 1.00 92.25 128 ASP A CA 1
ATOM 976 C C . ASP A 1 128 ? 5.828 6.688 6.073 1.00 92.25 128 ASP A C 1
ATOM 978 O O . ASP A 1 128 ? 5.586 5.501 5.808 1.00 92.25 128 ASP A O 1
ATOM 982 N N . PRO A 1 129 ? 6.260 7.541 5.126 1.00 91.12 129 PRO A N 1
ATOM 983 C CA . PRO A 1 129 ? 6.658 7.085 3.805 1.00 91.12 129 PRO A CA 1
ATOM 984 C C . PRO A 1 129 ? 7.734 6.002 3.896 1.00 91.12 129 PRO A C 1
ATOM 986 O O . PRO A 1 129 ? 8.784 6.192 4.515 1.00 91.12 129 PRO A O 1
ATOM 989 N N . LEU A 1 130 ? 7.506 4.868 3.230 1.00 89.06 130 LEU A N 1
ATOM 9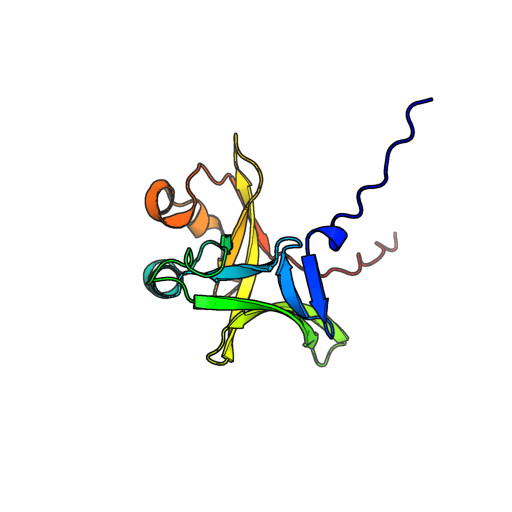90 C CA . LEU A 1 130 ? 8.520 3.831 3.109 1.00 89.06 130 LEU A CA 1
ATOM 991 C C . LEU A 1 130 ? 9.510 4.240 2.014 1.00 89.06 130 LEU A C 1
ATOM 993 O O . LEU A 1 130 ? 9.321 3.961 0.830 1.00 89.06 130 LEU A O 1
ATOM 997 N N . ALA A 1 131 ? 10.567 4.933 2.421 1.00 74.38 131 ALA A N 1
ATOM 998 C CA . ALA A 1 131 ? 11.607 5.403 1.520 1.00 74.38 131 ALA A CA 1
ATOM 999 C C . ALA A 1 131 ? 12.734 4.367 1.339 1.00 74.38 131 ALA A C 1
ATOM 1001 O O . ALA A 1 131 ? 13.160 3.708 2.290 1.00 74.38 131 ALA A O 1
ATOM 1002 N N . LEU A 1 132 ? 13.268 4.264 0.114 1.00 68.94 132 LEU A N 1
ATOM 1003 C CA . LEU A 1 132 ? 14.525 3.559 -0.164 1.00 68.94 132 LEU A CA 1
ATOM 1004 C C . LEU A 1 132 ? 15.686 4.496 0.153 1.00 68.94 132 LEU A C 1
ATOM 1006 O O . LEU A 1 132 ? 16.249 5.138 -0.730 1.00 68.94 132 LEU A O 1
ATOM 1010 N N . ASN A 1 133 ? 16.042 4.606 1.425 1.00 55.31 133 ASN A N 1
ATOM 1011 C CA . ASN A 1 133 ? 17.178 5.434 1.801 1.00 55.31 133 ASN A CA 1
ATOM 1012 C C . ASN A 1 133 ? 18.477 4.626 1.656 1.00 55.31 133 ASN A C 1
ATOM 1014 O O . ASN A 1 133 ? 18.681 3.637 2.359 1.00 55.31 133 ASN A O 1
ATOM 1018 N N . MET A 1 134 ? 19.428 5.129 0.856 1.00 38.84 134 MET A N 1
ATOM 1019 C CA . MET A 1 134 ? 20.782 5.229 1.404 1.00 38.84 134 MET A CA 1
ATOM 1020 C C . MET A 1 134 ? 20.641 6.118 2.636 1.00 38.84 134 MET A C 1
ATOM 1022 O O . MET A 1 134 ? 20.240 7.272 2.508 1.00 38.84 134 MET A O 1
ATOM 1026 N N . ILE A 1 135 ? 20.927 5.582 3.820 1.00 37.03 135 ILE A N 1
ATOM 1027 C CA . ILE A 1 135 ? 21.193 6.407 4.998 1.00 37.03 135 ILE A CA 1
ATOM 1028 C C . ILE A 1 135 ? 22.248 7.433 4.552 1.00 37.03 135 ILE A C 1
ATOM 1030 O O . ILE A 1 135 ? 23.359 7.013 4.217 1.00 37.03 135 ILE A O 1
ATOM 1034 N N . PRO A 1 136 ? 21.954 8.747 4.498 1.00 38.94 136 PRO A N 1
ATOM 1035 C CA . PRO A 1 136 ? 23.023 9.713 4.376 1.00 38.94 136 PRO A CA 1
ATOM 1036 C C . PRO A 1 136 ? 23.817 9.581 5.668 1.00 38.94 136 PRO A C 1
ATOM 1038 O O . PRO A 1 136 ? 23.266 9.734 6.761 1.00 38.94 136 PRO A O 1
ATOM 1041 N N . THR A 1 137 ? 25.097 9.239 5.560 1.00 39.66 137 THR A N 1
ATOM 1042 C CA . THR A 1 137 ? 26.020 9.328 6.684 1.00 39.66 137 THR A CA 1
ATOM 1043 C C . THR A 1 137 ? 25.868 10.729 7.260 1.00 39.66 137 THR A C 1
ATOM 1045 O O . THR A 1 137 ? 26.152 11.713 6.578 1.00 39.66 137 THR A O 1
ATOM 1048 N N . VAL A 1 138 ? 25.382 10.833 8.496 1.00 40.66 138 VAL A N 1
ATOM 1049 C CA . VAL A 1 138 ? 25.456 12.081 9.251 1.00 40.66 138 VAL A CA 1
ATOM 1050 C C . VAL A 1 138 ? 26.946 12.358 9.427 1.00 40.66 138 VAL A C 1
ATOM 1052 O O . VAL A 1 138 ? 27.599 11.764 10.285 1.00 40.66 138 VAL A O 1
ATOM 1055 N N . THR A 1 139 ? 27.524 13.194 8.566 1.00 38.94 139 THR A N 1
ATOM 1056 C CA . THR A 1 139 ? 28.817 13.812 8.850 1.00 38.94 139 THR A CA 1
ATOM 1057 C C . THR A 1 139 ? 28.607 14.717 10.050 1.00 38.94 139 THR A C 1
ATOM 1059 O O . THR A 1 139 ? 27.850 15.684 9.986 1.00 38.94 139 THR A O 1
ATOM 1062 N N . LYS A 1 140 ? 29.217 14.296 11.153 1.00 36.78 140 LYS A N 1
ATOM 1063 C CA . LYS A 1 140 ? 29.326 15.030 12.405 1.00 36.78 140 LYS A CA 1
ATOM 1064 C C . LYS A 1 140 ? 30.025 16.372 12.202 1.00 36.78 140 LYS A C 1
ATOM 1066 O O . LYS A 1 140 ? 30.950 16.416 11.360 1.00 36.78 140 LYS A O 1
#

pLDDT: mean 86.94, std 16.59, range [36.78, 98.19]

Radius of gyration: 16.32 Å; chains: 1; bounding box: 43×38×35 Å

Foldseek 3Di:
DDPDDPPDPCCQFDDDPQKTAAGNVRFGWKWAVVCCVVQQKIFIDTGDPVGADPRIFGWMWGWDADPVRFIWTWIATPVGQIWFWKWWDAPPDDIGIMTGNDQPPDPCSCQDPVCCVPHPVGRTDDMHTPGPDPPPPPPD

Sequence (140 aa):
MTTASSVNGAEHWTAIDHTVFTDANNNFLIYYPDTVDLYGVSRFRSAAWGSIPLTANLITLSTVTGANGTSALLAVDTQGDYFFPILCLFDDLSNKLFLVKNPTTDLQFVADQSLRYVVTGGVVTECDPLALNMIPTVTK

Secondary structure (DSSP, 8-state):
--------GGGGEEEETTEEEEETT-PEEEE-HHHHHHHSEEE-EEE-TT---TT-EEEEEEEEE-TTS-EEEEEEETTS-EEEEEEEEESSS--EEEEES-TTS-GGGGG-GGGIIIIISS-EEEEEE-----------